Protein AF-A0A7S2Z7L9-F1 (afdb_monomer)

InterPro domains:
  IPR036691 Endonuclease/exonuclease/phosphatase superfamily [G3DSA:3.60.10.10] (1-50)
  IPR036691 Endonuclease/exonuclease/phosphatase superfamily [SSF56219] (2-30)

Secondary structure (DSSP, 8-state):
--SEE-GGGTGGGTT-EE--------HHHHHHH---SS---TT-BTTB-TTSHHHHHHHHTTTTTS-PPPTTS-------HHHHGGGGSPPSSS-----GGG--

Structure (mmCIF, N/CA/C/O backbone):
data_AF-A0A7S2Z7L9-F1
#
_entry.id   AF-A0A7S2Z7L9-F1
#
loop_
_atom_site.group_PDB
_atom_site.id
_atom_site.type_symbol
_atom_site.label_atom_id
_atom_site.label_alt_id
_atom_site.label_comp_id
_atom_site.label_asym_id
_atom_site.label_entity_id
_atom_site.label_seq_id
_atom_site.pdbx_PDB_ins_code
_atom_site.Cartn_x
_atom_site.Cartn_y
_atom_site.Cartn_z
_atom_site.occupancy
_atom_site.B_iso_or_equiv
_atom_site.auth_seq_id
_atom_site.auth_comp_id
_atom_site.auth_asym_id
_atom_site.auth_atom_id
_atom_site.pdbx_PDB_model_num
ATOM 1 N N . ARG A 1 1 ? 1.404 0.257 7.543 1.00 87.38 1 ARG A N 1
ATOM 2 C CA . ARG A 1 1 ? 1.110 0.370 6.096 1.00 87.38 1 ARG A CA 1
ATOM 3 C C . ARG A 1 1 ? 1.236 1.823 5.693 1.00 87.38 1 ARG A C 1
ATOM 5 O O . ARG A 1 1 ? 0.592 2.653 6.326 1.00 87.38 1 ARG A O 1
ATOM 12 N N . PHE A 1 2 ? 2.103 2.105 4.725 1.00 92.75 2 PHE A N 1
ATOM 13 C CA . PHE A 1 2 ? 2.242 3.430 4.125 1.00 92.75 2 PHE A CA 1
ATOM 14 C C . PHE A 1 2 ? 1.104 3.693 3.146 1.00 92.75 2 PHE A C 1
ATOM 16 O O . PHE A 1 2 ? 0.435 2.746 2.730 1.00 92.75 2 PHE A O 1
ATOM 23 N N . THR A 1 3 ? 0.875 4.963 2.840 1.00 91.75 3 THR A N 1
ATOM 24 C CA . THR A 1 3 ? -0.150 5.422 1.892 1.00 91.75 3 THR A CA 1
ATOM 25 C C . THR A 1 3 ? 0.423 6.373 0.841 1.00 91.75 3 THR A C 1
ATOM 27 O O . THR A 1 3 ? -0.214 6.604 -0.176 1.00 91.75 3 THR A O 1
ATOM 30 N N . CYS A 1 4 ? 1.656 6.850 1.040 1.00 93.38 4 CYS A N 1
ATOM 31 C CA . CYS A 1 4 ? 2.387 7.695 0.108 1.00 93.38 4 CYS A CA 1
ATOM 32 C C . CYS A 1 4 ? 3.847 7.231 0.002 1.00 93.38 4 CYS A C 1
ATOM 34 O O . CYS A 1 4 ? 4.461 6.846 1.003 1.00 93.38 4 CYS A O 1
ATOM 36 N N . TRP A 1 5 ? 4.397 7.273 -1.212 1.00 94.38 5 TRP A N 1
ATOM 37 C CA . TRP A 1 5 ? 5.776 6.894 -1.521 1.00 94.38 5 TRP A CA 1
ATOM 38 C C . TRP A 1 5 ? 6.381 7.868 -2.529 1.00 94.38 5 TRP A C 1
ATOM 40 O O . TRP A 1 5 ? 5.688 8.386 -3.400 1.00 94.38 5 TRP A O 1
ATOM 50 N N . ASP A 1 6 ? 7.695 8.064 -2.447 1.00 93.44 6 ASP A N 1
ATOM 51 C CA . ASP A 1 6 ? 8.448 8.901 -3.382 1.00 93.44 6 ASP A CA 1
ATOM 52 C C . ASP A 1 6 ? 8.562 8.219 -4.762 1.00 93.44 6 ASP A C 1
ATOM 54 O O . ASP A 1 6 ? 9.276 7.221 -4.930 1.00 93.44 6 ASP A O 1
ATOM 58 N N . GLN A 1 7 ? 7.846 8.757 -5.755 1.00 89.12 7 GLN A N 1
ATOM 59 C CA . GLN A 1 7 ? 7.799 8.212 -7.115 1.00 89.12 7 GLN A CA 1
ATOM 60 C C . GLN A 1 7 ? 9.154 8.311 -7.830 1.00 89.12 7 GLN A C 1
ATOM 62 O O . GLN A 1 7 ? 9.549 7.365 -8.512 1.00 89.12 7 GLN A O 1
ATOM 67 N N . TYR A 1 8 ? 9.913 9.395 -7.622 1.00 89.69 8 TYR A N 1
ATOM 68 C CA . TYR A 1 8 ? 11.224 9.594 -8.257 1.00 89.69 8 TYR A CA 1
ATOM 69 C C . TYR A 1 8 ? 12.264 8.573 -7.801 1.00 89.69 8 TYR A C 1
ATOM 71 O O . TYR A 1 8 ? 13.262 8.359 -8.485 1.00 89.69 8 TYR A O 1
ATOM 79 N N . LYS A 1 9 ? 12.035 7.930 -6.654 1.00 92.75 9 LYS A N 1
ATOM 80 C CA . LYS A 1 9 ? 12.894 6.868 -6.120 1.00 92.75 9 LYS A CA 1
ATOM 81 C C . LYS A 1 9 ? 12.311 5.475 -6.301 1.00 92.75 9 LYS A C 1
ATOM 83 O O . LYS A 1 9 ? 12.934 4.517 -5.856 1.00 92.75 9 LYS A O 1
ATOM 88 N N . ASN A 1 10 ? 11.139 5.337 -6.931 1.00 92.81 10 ASN A N 1
ATOM 89 C CA . ASN A 1 10 ? 10.422 4.062 -6.990 1.00 92.81 10 ASN A CA 1
ATOM 90 C C . ASN A 1 10 ? 10.219 3.459 -5.572 1.00 92.81 10 ASN A C 1
ATOM 92 O O . ASN A 1 10 ? 10.225 2.242 -5.389 1.00 92.81 10 ASN A O 1
ATOM 96 N N . ALA A 1 11 ? 10.018 4.299 -4.548 1.00 95.50 11 ALA A N 1
ATOM 97 C CA . ALA A 1 11 ? 10.069 3.864 -3.147 1.00 95.50 11 ALA A CA 1
ATOM 98 C C . ALA A 1 11 ? 8.904 2.930 -2.748 1.00 95.50 11 ALA A C 1
ATOM 100 O O . ALA A 1 11 ? 8.972 2.192 -1.769 1.00 95.50 11 ALA A O 1
ATOM 101 N N . ARG A 1 12 ? 7.841 2.876 -3.561 1.00 94.81 12 ARG A N 1
ATOM 102 C CA . ARG A 1 12 ? 6.741 1.909 -3.420 1.00 94.81 12 ARG A CA 1
ATOM 103 C C . ARG A 1 12 ? 7.204 0.452 -3.523 1.00 94.81 12 ARG A C 1
ATOM 105 O O . ARG A 1 12 ? 6.631 -0.407 -2.859 1.00 94.81 12 ARG A O 1
ATOM 112 N N . TYR A 1 13 ? 8.236 0.175 -4.322 1.00 94.94 13 TYR A N 1
ATOM 113 C CA . TYR A 1 13 ? 8.704 -1.187 -4.612 1.00 94.94 13 TYR A CA 1
ATOM 114 C C . TYR A 1 13 ? 9.711 -1.721 -3.582 1.00 94.94 13 TYR A C 1
ATOM 116 O O . TYR A 1 13 ? 9.905 -2.929 -3.503 1.00 94.94 13 TYR A O 1
ATOM 124 N N . SER A 1 14 ? 10.293 -0.846 -2.758 1.00 95.62 14 SER A N 1
ATOM 125 C CA . SER A 1 14 ? 10.940 -1.194 -1.481 1.00 95.62 14 SER A CA 1
ATOM 126 C C . SER A 1 14 ? 9.986 -1.036 -0.290 1.00 95.62 14 SER A C 1
ATOM 128 O O . SER A 1 14 ? 10.345 -1.348 0.840 1.00 95.62 14 SER A O 1
ATOM 130 N N . ASN A 1 15 ? 8.758 -0.566 -0.546 1.00 95.31 15 ASN A N 1
ATOM 131 C CA . ASN A 1 15 ? 7.775 -0.163 0.452 1.00 95.31 15 ASN A CA 1
ATOM 132 C C . ASN A 1 15 ? 8.349 0.824 1.486 1.00 95.31 15 ASN A C 1
ATOM 134 O O . ASN A 1 15 ? 7.999 0.761 2.655 1.00 95.31 15 ASN A O 1
ATOM 138 N N . GLU A 1 16 ? 9.198 1.757 1.056 1.00 96.50 16 GLU A N 1
ATOM 139 C CA . GLU A 1 16 ? 9.737 2.849 1.870 1.00 96.50 16 GLU A CA 1
ATOM 140 C C . GLU A 1 16 ? 8.865 4.093 1.682 1.00 96.50 16 GLU A C 1
ATOM 142 O O . GLU A 1 16 ? 8.953 4.798 0.676 1.00 96.50 16 GLU A O 1
ATOM 147 N N . GLY A 1 17 ? 7.959 4.351 2.619 1.00 94.88 17 GLY A N 1
ATOM 148 C CA . GLY A 1 17 ? 6.974 5.416 2.465 1.00 94.88 17 GLY A CA 1
ATOM 149 C C . GLY A 1 17 ? 6.605 6.096 3.768 1.00 94.88 17 GLY A C 1
ATOM 150 O O . GLY A 1 17 ? 7.214 5.887 4.816 1.00 94.88 17 GLY A O 1
ATOM 151 N N . LEU A 1 18 ? 5.563 6.914 3.688 1.00 94.50 18 LEU A N 1
ATOM 152 C CA . LEU A 1 18 ? 4.925 7.546 4.833 1.00 94.50 18 LEU A CA 1
ATOM 153 C C . LEU A 1 18 ? 3.436 7.214 4.836 1.00 94.50 18 LEU A C 1
ATOM 155 O O . LEU A 1 18 ? 2.822 6.930 3.805 1.00 94.50 18 LEU A O 1
ATOM 159 N N . ARG A 1 19 ? 2.840 7.231 6.026 1.00 92.75 19 ARG A N 1
ATOM 160 C CA . ARG A 1 19 ? 1.386 7.230 6.167 1.00 92.75 19 ARG A CA 1
ATOM 161 C C . ARG A 1 19 ? 0.952 8.669 6.376 1.00 92.75 19 ARG A C 1
ATOM 163 O O . ARG A 1 19 ? 1.264 9.240 7.417 1.00 92.75 19 ARG A O 1
ATOM 170 N N . ILE A 1 20 ? 0.264 9.226 5.389 1.00 93.06 20 ILE A N 1
ATOM 171 C CA . ILE A 1 20 ? -0.243 10.605 5.433 1.00 93.06 20 ILE A CA 1
ATOM 172 C C . ILE A 1 20 ? -1.771 10.668 5.344 1.00 93.06 20 ILE A C 1
ATOM 174 O O . ILE A 1 20 ? -2.355 11.692 5.682 1.00 93.06 20 ILE A O 1
ATOM 178 N N . ASP A 1 21 ? -2.419 9.556 4.989 1.00 89.25 21 ASP A N 1
ATOM 179 C CA . ASP A 1 21 ? -3.871 9.447 4.886 1.00 89.25 21 ASP A CA 1
ATOM 180 C C . ASP A 1 21 ? -4.450 8.822 6.158 1.00 89.25 21 ASP A C 1
ATOM 182 O O . ASP A 1 21 ? -4.124 7.691 6.556 1.00 89.25 21 ASP A O 1
ATOM 186 N N . PHE A 1 22 ? -5.321 9.588 6.810 1.00 88.56 22 PHE A N 1
ATOM 187 C CA . PHE A 1 22 ? -5.981 9.214 8.052 1.00 88.56 22 PHE A CA 1
ATOM 188 C C . PHE A 1 22 ? -7.452 9.608 8.000 1.00 88.56 22 PHE A C 1
ATOM 190 O O . PHE A 1 22 ? -7.808 10.673 7.506 1.00 88.56 22 PHE A O 1
ATOM 197 N N . ILE A 1 23 ? -8.294 8.755 8.574 1.00 87.12 23 ILE A N 1
ATOM 198 C CA . ILE A 1 23 ? -9.682 9.081 8.883 1.00 87.12 23 ILE A CA 1
ATOM 199 C C . ILE A 1 23 ? -9.719 9.328 10.387 1.00 87.12 23 ILE A C 1
ATOM 201 O O . ILE A 1 23 ? -9.460 8.414 11.171 1.00 87.12 23 ILE A O 1
ATOM 205 N N . LEU A 1 24 ? -9.970 10.575 10.776 1.00 90.44 24 LEU A N 1
ATOM 206 C CA . LEU A 1 24 ? -10.123 10.966 12.172 1.00 90.44 24 LEU A CA 1
ATOM 207 C C . LEU A 1 24 ? -11.614 11.008 12.496 1.00 90.44 24 LEU A C 1
ATOM 209 O O . LEU A 1 24 ? -12.386 11.642 11.781 1.00 90.44 24 LEU A O 1
ATOM 213 N N . VAL A 1 25 ? -11.999 10.323 13.565 1.00 90.88 25 VAL A N 1
ATOM 214 C CA . VAL A 1 25 ? -13.373 10.260 14.074 1.00 90.88 25 VAL A CA 1
ATOM 215 C C . VAL A 1 25 ? -13.356 10.537 15.573 1.00 90.88 25 VAL A C 1
ATOM 217 O O . VAL A 1 25 ? -12.303 10.424 16.210 1.00 90.88 25 VAL A O 1
ATOM 220 N N . ASP A 1 26 ? -14.496 10.918 16.142 1.00 97.12 26 ASP A N 1
ATOM 221 C CA . ASP A 1 26 ? -14.622 11.062 17.589 1.00 97.12 26 ASP A CA 1
ATOM 222 C C . ASP A 1 26 ? -14.551 9.701 18.309 1.00 97.12 26 ASP A C 1
ATOM 224 O O . ASP A 1 26 ? -14.590 8.631 17.694 1.00 97.12 26 ASP A O 1
ATOM 228 N N . GLY A 1 27 ? -14.395 9.750 19.635 1.00 96.19 27 GLY A N 1
ATOM 229 C CA . GLY A 1 27 ? -14.187 8.557 20.454 1.00 96.19 27 GLY A CA 1
ATOM 230 C C . GLY A 1 27 ? -15.370 7.589 20.443 1.00 96.19 27 GLY A C 1
ATOM 231 O O . GLY A 1 27 ? -15.149 6.376 20.442 1.00 96.19 27 GLY A O 1
ATOM 232 N N . ASP A 1 28 ? -16.595 8.107 20.381 1.00 96.69 28 ASP A N 1
ATOM 233 C CA . ASP A 1 28 ? -17.806 7.290 20.401 1.00 96.69 28 ASP A CA 1
ATOM 234 C C . ASP A 1 28 ? -17.976 6.593 19.047 1.00 96.69 28 ASP A C 1
ATOM 236 O O . ASP A 1 28 ? -18.111 5.368 18.991 1.00 96.69 28 ASP A O 1
ATOM 240 N N . MET A 1 29 ? -17.813 7.335 17.944 1.00 93.12 29 MET A N 1
ATOM 241 C CA . MET A 1 29 ? -17.810 6.768 16.595 1.00 93.12 29 MET A CA 1
ATOM 242 C C . MET A 1 29 ? -16.695 5.729 16.417 1.00 93.12 29 MET A C 1
ATOM 244 O O . MET A 1 29 ? -16.916 4.683 15.804 1.00 93.12 29 MET A O 1
ATOM 248 N N . PHE A 1 30 ? -15.503 5.970 16.976 1.00 90.62 30 PHE A N 1
ATOM 249 C CA . PHE A 1 30 ? -14.417 4.989 16.964 1.00 90.62 30 PHE A CA 1
ATOM 250 C C . PHE A 1 30 ? -14.798 3.708 17.715 1.00 90.62 30 PHE A C 1
ATOM 252 O O . PHE A 1 30 ? -14.523 2.606 17.240 1.00 90.62 30 PHE A O 1
ATOM 259 N N . ALA A 1 31 ? -15.408 3.829 18.895 1.00 89.12 31 ALA A N 1
ATOM 260 C CA . ALA A 1 31 ? -15.794 2.680 19.705 1.00 89.12 31 ALA A CA 1
ATOM 261 C C . ALA A 1 31 ? -16.890 1.834 19.038 1.00 89.12 31 ALA A C 1
ATOM 263 O O . ALA A 1 31 ? -16.822 0.609 19.118 1.00 89.12 31 ALA A O 1
ATOM 264 N N . GLU A 1 32 ? -17.848 2.473 18.362 1.00 90.12 32 GLU A N 1
ATOM 265 C CA . GLU A 1 32 ? -18.974 1.809 17.697 1.00 90.12 32 GLU A CA 1
ATOM 266 C C . GLU A 1 32 ? -18.611 1.236 16.317 1.00 90.12 32 GLU A C 1
ATOM 268 O O . GLU A 1 32 ? -19.032 0.135 15.967 1.00 90.12 32 GLU A O 1
ATOM 273 N N . SER A 1 33 ? -17.820 1.966 15.522 1.00 85.25 33 SER A N 1
ATOM 274 C CA . SER A 1 33 ? -17.633 1.664 14.092 1.00 85.25 33 SER A CA 1
AT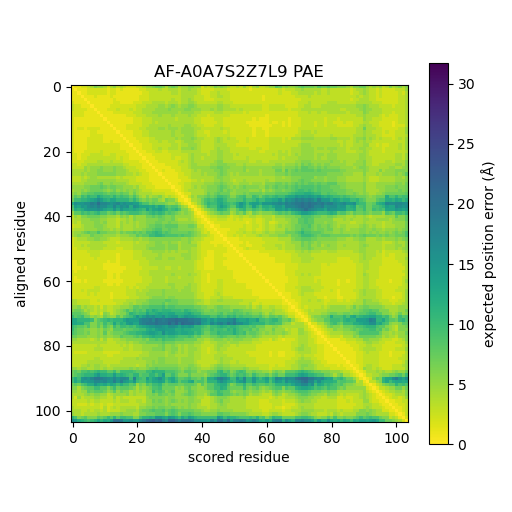OM 275 C C . SER A 1 33 ? -16.373 0.858 13.777 1.00 85.25 33 SER A C 1
ATOM 277 O O . SER A 1 33 ? -16.271 0.255 12.704 1.00 85.25 33 SER A O 1
ATOM 279 N N . VAL A 1 34 ? -15.375 0.843 14.667 1.00 82.44 34 VAL A N 1
ATOM 280 C CA . VAL A 1 34 ? -14.126 0.118 14.402 1.00 82.44 34 VAL A CA 1
ATOM 281 C C . VAL A 1 34 ? -14.348 -1.378 14.546 1.00 82.44 34 VAL A C 1
ATOM 283 O O . VAL A 1 34 ? -14.574 -1.898 15.637 1.00 82.44 34 VAL A O 1
ATOM 286 N N . ARG A 1 35 ? -14.174 -2.102 13.439 1.00 76.06 35 ARG A N 1
ATOM 287 C CA . ARG A 1 35 ? -14.145 -3.566 13.448 1.00 76.06 35 ARG A CA 1
ATOM 288 C C . ARG A 1 35 ? -12.820 -4.039 14.047 1.00 76.06 35 ARG A C 1
ATOM 290 O O . ARG A 1 35 ? -11.778 -3.977 13.400 1.00 76.06 35 ARG A O 1
ATOM 297 N N . ARG A 1 36 ? -12.860 -4.457 15.314 1.00 71.56 36 ARG A N 1
ATOM 298 C CA . ARG A 1 36 ? -11.704 -5.014 16.047 1.00 71.56 36 ARG A CA 1
ATOM 299 C C . ARG A 1 36 ? -11.556 -6.521 15.843 1.00 71.56 36 ARG A C 1
ATOM 301 O O . ARG A 1 36 ? -10.461 -7.059 15.973 1.00 71.56 36 ARG A O 1
ATOM 308 N N . GLU A 1 37 ? -12.661 -7.171 15.508 1.00 64.56 37 GLU A N 1
ATOM 309 C CA . GLU A 1 37 ? -12.802 -8.610 15.309 1.00 64.56 37 GLU A CA 1
ATOM 310 C C . GLU A 1 37 ? -12.918 -8.864 13.794 1.00 64.56 37 GLU A C 1
ATOM 312 O O . GLU A 1 37 ? -13.458 -8.026 13.069 1.00 64.56 37 GLU A O 1
ATOM 317 N N . ASP A 1 38 ? -12.343 -9.960 13.296 1.00 63.41 38 ASP A N 1
ATOM 318 C CA . ASP A 1 38 ? -12.282 -10.307 11.862 1.00 63.41 38 ASP A CA 1
ATOM 319 C C . ASP A 1 38 ? -11.480 -9.353 10.952 1.00 63.41 38 ASP A C 1
ATOM 321 O O . ASP A 1 38 ? -11.693 -9.307 9.734 1.00 63.41 38 ASP A O 1
ATOM 325 N N . PH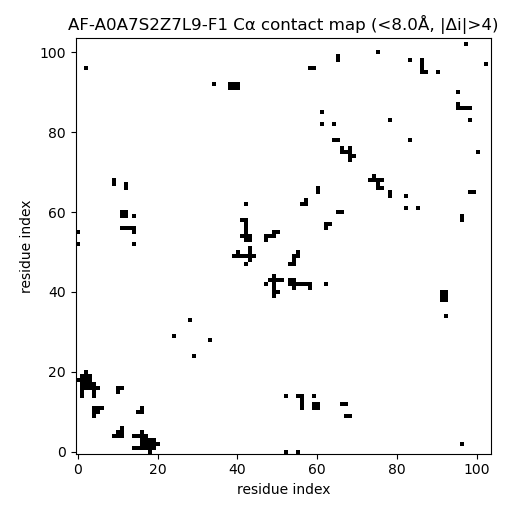E A 1 39 ? -10.505 -8.613 11.495 1.00 65.25 39 PHE A N 1
ATOM 326 C CA . PHE A 1 39 ? -9.602 -7.819 10.660 1.00 65.25 39 PHE A CA 1
ATOM 327 C C . PHE A 1 39 ? -8.732 -8.749 9.790 1.00 65.25 39 PHE A C 1
ATOM 329 O O . PHE A 1 39 ? -7.846 -9.461 10.262 1.00 65.25 39 PHE A O 1
ATOM 336 N N . ARG A 1 40 ? -8.974 -8.755 8.479 1.00 71.94 40 ARG A N 1
ATOM 337 C CA . ARG A 1 40 ? -8.145 -9.486 7.512 1.00 71.94 40 ARG A CA 1
ATOM 338 C C . ARG A 1 40 ? -7.195 -8.522 6.821 1.00 71.94 40 ARG A C 1
ATOM 340 O O . ARG A 1 40 ? -7.539 -7.861 5.855 1.00 71.94 40 ARG A O 1
ATOM 347 N N . LEU A 1 41 ? -5.964 -8.403 7.303 1.00 79.81 41 LEU A N 1
ATOM 348 C CA . LEU A 1 41 ? -4.957 -7.648 6.555 1.00 79.81 41 LEU A CA 1
ATOM 349 C C . LEU A 1 41 ? -4.490 -8.478 5.344 1.00 79.81 41 LEU A C 1
ATOM 351 O O . LEU A 1 41 ? -3.763 -9.456 5.484 1.00 79.81 41 LEU A O 1
ATOM 355 N N . HIS A 1 42 ? -4.901 -8.088 4.136 1.00 82.75 42 HIS A N 1
ATOM 356 C CA . HIS A 1 42 ? -4.481 -8.768 2.898 1.00 82.75 42 HIS A CA 1
ATOM 357 C C . HIS A 1 42 ? -2.965 -8.745 2.705 1.00 82.75 42 HIS A C 1
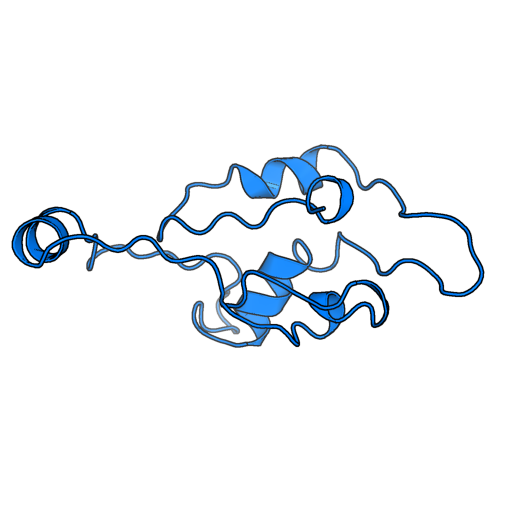ATOM 359 O O . HIS A 1 42 ? -2.313 -7.807 3.145 1.00 82.75 42 HIS A O 1
ATOM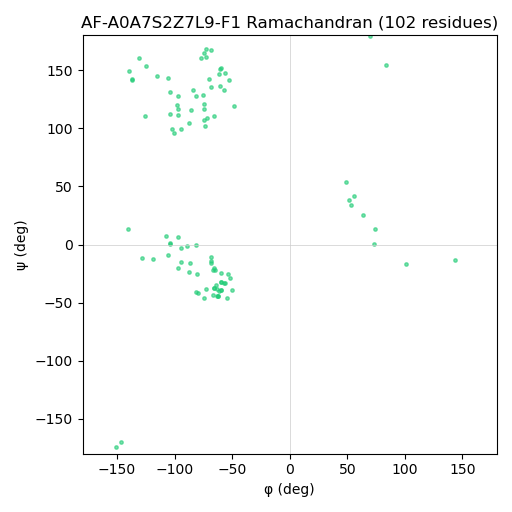 365 N N . GLY A 1 43 ? -2.393 -9.727 2.012 1.00 86.44 43 GLY A N 1
ATOM 366 C CA . GLY A 1 43 ? -0.946 -9.810 1.751 1.00 86.44 43 GLY A CA 1
ATOM 367 C C . GLY A 1 43 ? -0.194 -10.782 2.660 1.00 86.44 43 GLY A C 1
ATOM 368 O O . GLY A 1 43 ? 0.915 -11.196 2.316 1.00 86.44 43 GLY A O 1
ATOM 369 N N . GLY A 1 44 ? -0.805 -11.188 3.777 1.00 86.50 44 GLY A N 1
ATOM 370 C CA . GLY A 1 44 ? -0.319 -12.309 4.578 1.00 86.50 44 GLY A CA 1
ATOM 371 C C . GLY A 1 44 ? -0.556 -13.668 3.909 1.00 86.50 44 GLY A C 1
ATOM 372 O O . GLY A 1 44 ? -1.373 -13.792 2.996 1.00 86.50 44 GLY A O 1
ATOM 373 N N . CYS A 1 45 ? 0.171 -14.678 4.371 1.00 87.12 45 CYS A N 1
ATOM 374 C CA . CYS A 1 45 ? -0.012 -16.101 4.071 1.00 87.12 45 CYS A CA 1
ATOM 375 C C . CYS A 1 45 ? 0.477 -16.926 5.274 1.00 87.12 45 CYS A C 1
ATOM 377 O O . CYS A 1 45 ? 0.839 -16.340 6.295 1.00 87.12 45 CYS A O 1
ATOM 379 N N . ASP A 1 46 ? 0.512 -18.253 5.162 1.00 88.44 46 ASP A N 1
ATOM 38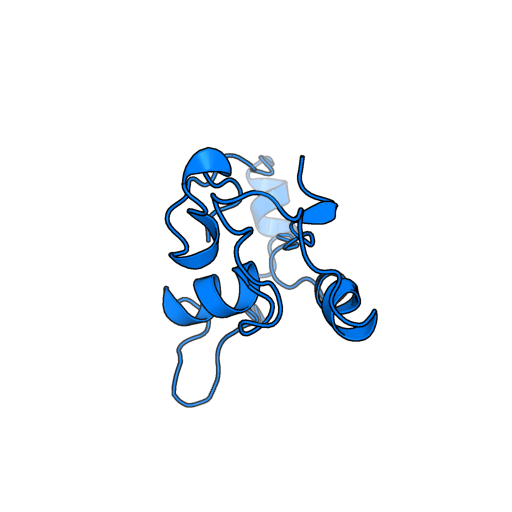0 C CA . ASP A 1 46 ? 0.928 -19.138 6.260 1.00 88.44 46 ASP A CA 1
ATOM 381 C C . ASP A 1 46 ? 2.332 -18.795 6.794 1.00 88.44 46 ASP A C 1
ATOM 383 O O . ASP A 1 46 ? 2.584 -18.869 7.995 1.00 88.44 46 ASP A O 1
ATOM 387 N N . GLU A 1 47 ? 3.228 -18.333 5.920 1.00 92.94 47 GLU A N 1
ATOM 388 C CA . GLU A 1 47 ? 4.597 -17.939 6.265 1.00 92.94 47 GLU A CA 1
ATOM 389 C C . GLU A 1 47 ? 4.760 -16.440 6.560 1.00 92.94 47 GLU A C 1
ATOM 391 O O . GLU A 1 47 ? 5.784 -16.025 7.102 1.00 92.94 47 GLU A O 1
ATOM 396 N N . VAL A 1 48 ? 3.783 -15.604 6.190 1.00 89.00 48 VAL A N 1
ATOM 397 C CA . VAL A 1 48 ? 3.894 -14.142 6.273 1.00 89.00 48 VAL A CA 1
ATOM 398 C C . VAL A 1 48 ? 2.739 -13.573 7.074 1.00 89.00 48 VAL A C 1
ATOM 400 O O . VAL A 1 48 ? 1.601 -13.519 6.609 1.00 89.00 48 VAL A O 1
ATOM 403 N N . ALA A 1 49 ? 3.049 -13.070 8.268 1.00 89.62 49 ALA A N 1
ATOM 404 C CA . ALA A 1 49 ? 2.053 -12.451 9.127 1.00 89.62 49 ALA A CA 1
ATOM 405 C C . ALA A 1 49 ? 1.353 -11.272 8.406 1.00 89.62 49 ALA A C 1
ATOM 407 O O . ALA A 1 49 ? 2.030 -10.393 7.877 1.00 89.62 49 ALA A O 1
ATOM 408 N N . PRO A 1 50 ? 0.012 -11.174 8.435 1.00 87.00 50 PRO A N 1
ATOM 409 C CA . PRO A 1 50 ? -0.754 -10.100 7.782 1.00 87.00 50 PRO A CA 1
ATOM 410 C C . PRO A 1 50 ? -0.313 -8.654 8.100 1.00 87.00 50 PRO A C 1
ATOM 412 O O . PRO A 1 50 ? -0.487 -7.733 7.292 1.00 87.00 50 PRO A O 1
ATOM 415 N N . GLY A 1 51 ? 0.243 -8.444 9.297 1.00 87.06 51 GLY A N 1
ATOM 416 C CA . GLY A 1 51 ? 0.752 -7.156 9.770 1.00 87.06 51 GLY A CA 1
ATOM 417 C C . GLY A 1 51 ? 2.223 -6.874 9.446 1.00 87.06 51 GLY A C 1
ATOM 418 O O . GLY A 1 51 ? 2.705 -5.810 9.825 1.00 87.06 51 GLY A O 1
ATOM 419 N N . SER A 1 52 ? 2.936 -7.794 8.790 1.00 91.81 52 SER A N 1
ATOM 420 C CA . SER A 1 52 ? 4.367 -7.649 8.513 1.00 91.81 52 SER A CA 1
ATOM 421 C C . SER A 1 52 ? 4.664 -6.637 7.402 1.00 91.81 52 SER A C 1
ATOM 423 O O . SER A 1 52 ? 3.794 -6.249 6.612 1.00 91.81 52 SER A O 1
ATOM 425 N N . GLU A 1 53 ? 5.931 -6.232 7.326 1.00 93.75 53 GLU A N 1
ATOM 426 C CA . GLU A 1 53 ? 6.461 -5.403 6.239 1.00 93.75 53 GLU A CA 1
ATOM 427 C C . GLU A 1 53 ? 6.331 -6.107 4.881 1.00 93.75 53 GLU A C 1
ATOM 429 O O . GLU A 1 53 ? 5.891 -5.483 3.914 1.00 93.75 53 GLU A O 1
ATOM 434 N N . ASP A 1 54 ? 6.576 -7.419 4.830 1.00 94.88 54 ASP A N 1
ATOM 435 C CA . ASP A 1 54 ? 6.420 -8.238 3.622 1.00 94.88 54 ASP A CA 1
ATOM 436 C C . ASP A 1 54 ? 4.972 -8.269 3.122 1.00 94.88 54 ASP A C 1
ATOM 438 O O . ASP A 1 54 ? 4.714 -8.108 1.927 1.00 94.88 54 ASP A O 1
ATOM 442 N N . ALA A 1 55 ? 3.998 -8.435 4.025 1.00 92.06 55 ALA A N 1
ATOM 443 C CA . ALA A 1 55 ? 2.583 -8.380 3.665 1.00 92.06 55 ALA A CA 1
ATOM 444 C C . ALA A 1 55 ? 2.198 -6.993 3.129 1.00 92.06 55 ALA A C 1
ATOM 446 O O . ALA A 1 55 ? 1.420 -6.881 2.178 1.00 92.06 55 ALA A O 1
ATOM 447 N N . ALA A 1 56 ? 2.759 -5.929 3.710 1.00 91.75 56 ALA A N 1
ATOM 448 C CA . ALA A 1 56 ? 2.546 -4.570 3.232 1.00 91.75 56 ALA A CA 1
ATOM 449 C C . ALA A 1 56 ? 3.164 -4.343 1.841 1.00 91.75 56 ALA A C 1
ATOM 451 O O . ALA A 1 56 ? 2.484 -3.792 0.977 1.00 91.75 56 ALA A O 1
ATOM 452 N N . LEU A 1 57 ? 4.388 -4.822 1.591 1.00 94.50 57 LEU A N 1
ATOM 453 C CA . LEU A 1 57 ? 5.049 -4.731 0.286 1.00 94.50 57 LEU A CA 1
ATOM 454 C C . LEU A 1 57 ? 4.283 -5.506 -0.791 1.00 94.50 57 LEU A C 1
ATOM 456 O O . LEU A 1 57 ? 4.057 -4.987 -1.887 1.00 94.50 57 LEU A O 1
ATOM 460 N N . ARG A 1 58 ? 3.827 -6.724 -0.476 1.00 93.19 58 ARG A N 1
ATOM 461 C CA . ARG A 1 58 ? 2.968 -7.511 -1.374 1.00 93.19 58 ARG A CA 1
ATOM 462 C C . ARG A 1 58 ? 1.741 -6.711 -1.772 1.00 93.19 58 ARG A C 1
ATOM 464 O O . ARG A 1 58 ? 1.424 -6.627 -2.948 1.00 93.19 58 ARG A O 1
ATOM 471 N N . MET A 1 59 ? 1.083 -6.058 -0.827 1.00 91.12 59 MET A N 1
ATOM 472 C CA . MET A 1 59 ? -0.107 -5.282 -1.154 1.00 91.12 59 MET A CA 1
ATOM 473 C C . MET A 1 59 ? 0.194 -3.989 -1.911 1.00 91.12 59 MET A C 1
ATOM 475 O O . MET A 1 59 ? -0.514 -3.669 -2.863 1.00 91.12 59 MET A O 1
ATOM 479 N N . ALA A 1 60 ? 1.277 -3.290 -1.566 1.00 92.69 60 ALA A N 1
ATOM 480 C CA . ALA A 1 60 ? 1.719 -2.110 -2.300 1.00 92.69 60 ALA A CA 1
ATOM 481 C C . ALA A 1 60 ? 2.033 -2.437 -3.773 1.00 92.69 60 ALA A C 1
ATOM 483 O O . ALA A 1 60 ? 1.792 -1.611 -4.650 1.00 92.69 60 ALA A O 1
ATOM 484 N N . THR A 1 61 ? 2.515 -3.646 -4.064 1.00 94.25 61 THR A N 1
ATOM 485 C CA . THR A 1 61 ? 2.965 -4.064 -5.404 1.00 94.25 61 THR A CA 1
ATOM 486 C C . THR A 1 61 ? 2.027 -5.051 -6.102 1.00 94.25 61 THR A C 1
ATOM 488 O O . THR A 1 61 ? 2.379 -5.572 -7.159 1.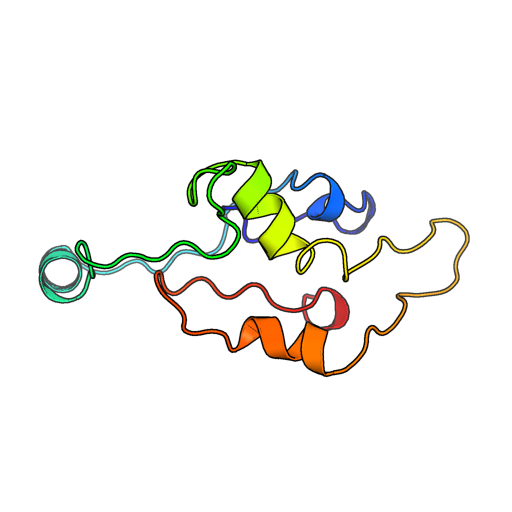00 94.25 61 THR A O 1
ATOM 491 N N . ALA A 1 62 ? 0.849 -5.331 -5.536 1.00 93.38 62 ALA A N 1
ATOM 492 C CA . ALA A 1 62 ? -0.045 -6.394 -6.005 1.00 93.38 62 ALA A CA 1
ATOM 493 C C . ALA A 1 62 ? 0.693 -7.737 -6.202 1.00 93.38 62 ALA A C 1
ATOM 495 O O . ALA A 1 62 ? 0.678 -8.326 -7.280 1.00 93.38 62 ALA A O 1
ATOM 496 N N . PHE A 1 63 ? 1.392 -8.204 -5.167 1.00 93.00 63 PHE A N 1
ATOM 497 C CA . PHE A 1 63 ? 2.251 -9.392 -5.160 1.00 93.00 63 PHE A CA 1
ATOM 498 C C . PHE A 1 63 ? 3.334 -9.345 -6.248 1.00 93.00 63 PHE A C 1
ATOM 500 O O . PHE A 1 63 ? 3.583 -10.331 -6.936 1.00 93.00 63 PHE A O 1
ATOM 507 N N . GLY A 1 64 ? 3.949 -8.172 -6.430 1.00 93.44 64 GLY A N 1
ATOM 508 C CA . GLY A 1 64 ? 4.961 -7.941 -7.458 1.00 93.44 64 GLY A CA 1
ATOM 509 C C . GLY A 1 64 ? 4.411 -7.844 -8.883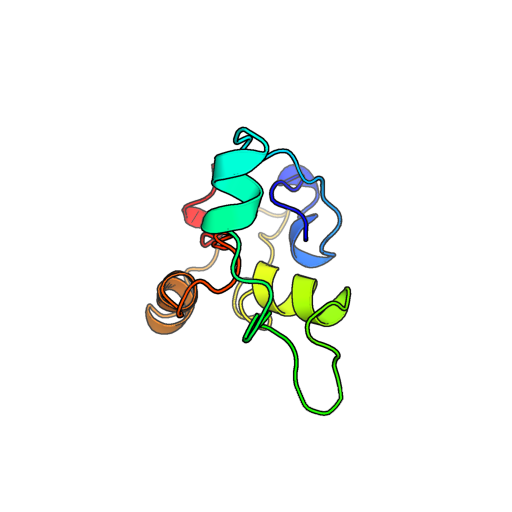 1.00 93.44 64 GLY A C 1
ATOM 510 O O . GLY A 1 64 ? 5.188 -7.904 -9.826 1.00 93.44 64 GLY A O 1
ATOM 511 N N . ASN A 1 65 ? 3.101 -7.706 -9.096 1.00 94.06 65 ASN A N 1
ATOM 512 C CA . ASN A 1 65 ? 2.566 -7.505 -10.448 1.00 94.06 65 ASN A CA 1
ATOM 513 C C . ASN A 1 65 ? 2.695 -6.048 -10.920 1.00 94.06 65 ASN A C 1
ATOM 515 O O . ASN A 1 65 ? 2.768 -5.801 -12.122 1.00 94.06 65 ASN A O 1
ATOM 519 N N . PHE A 1 66 ? 2.756 -5.087 -9.998 1.00 92.94 66 PHE A N 1
ATOM 520 C CA . PHE A 1 66 ? 3.197 -3.734 -10.318 1.00 92.94 66 PHE A CA 1
ATOM 521 C C . PHE A 1 66 ? 4.724 -3.693 -10.327 1.00 92.94 66 PHE A C 1
ATOM 523 O O . PHE A 1 66 ? 5.363 -4.104 -9.359 1.00 92.94 66 PHE A O 1
ATOM 530 N N . GLN A 1 67 ? 5.297 -3.183 -11.416 1.00 91.00 67 GLN A N 1
ATOM 531 C CA . GLN A 1 67 ? 6.740 -3.145 -11.652 1.00 91.00 67 GLN A CA 1
ATOM 532 C C . GLN A 1 67 ? 7.251 -1.699 -11.704 1.00 91.00 67 GLN A C 1
ATOM 534 O O . GLN A 1 67 ? 6.533 -0.824 -12.200 1.00 91.00 67 GLN A O 1
ATOM 539 N N . PRO A 1 68 ? 8.478 -1.435 -11.219 1.00 90.38 68 PRO A N 1
ATOM 540 C CA . PRO A 1 68 ? 9.063 -0.101 -11.232 1.00 90.38 68 PRO A CA 1
ATOM 541 C C . PRO A 1 68 ? 9.232 0.431 -12.651 1.00 90.38 68 PRO A C 1
ATOM 543 O O . PRO A 1 68 ? 9.533 -0.311 -13.587 1.00 90.38 68 PRO A O 1
ATOM 546 N N . VAL A 1 69 ? 9.076 1.746 -12.797 1.00 88.44 69 VAL A N 1
ATOM 547 C CA . VAL A 1 69 ? 9.340 2.420 -14.070 1.00 88.44 69 VAL A CA 1
ATOM 548 C C . VAL A 1 69 ? 10.856 2.528 -14.257 1.00 88.44 69 VAL A C 1
ATOM 550 O O . VAL A 1 69 ? 11.533 3.020 -13.346 1.00 88.44 69 VAL A O 1
ATOM 553 N N . PRO A 1 70 ? 11.412 2.106 -15.409 1.00 86.00 70 PRO A N 1
ATOM 554 C CA . PRO A 1 70 ? 12.828 2.293 -15.698 1.00 86.00 70 PRO A CA 1
ATOM 555 C C . PRO A 1 70 ? 13.217 3.776 -15.721 1.00 86.00 70 PRO A C 1
ATOM 557 O O . PRO A 1 70 ? 12.555 4.596 -16.359 1.00 86.00 70 PRO A O 1
ATOM 560 N N . PHE A 1 71 ? 14.356 4.116 -15.115 1.00 85.38 71 PHE A N 1
ATOM 561 C CA . PHE A 1 71 ? 14.910 5.480 -15.146 1.00 85.38 71 PHE A CA 1
ATOM 562 C C . PHE A 1 71 ? 15.402 5.917 -16.535 1.00 85.38 71 PHE A C 1
ATOM 564 O O . PHE A 1 71 ? 15.694 7.088 -16.755 1.00 85.38 71 PHE A O 1
ATOM 571 N N . THR A 1 72 ? 15.487 4.986 -17.485 1.00 86.12 72 THR A N 1
ATOM 572 C CA . THR A 1 72 ? 15.927 5.222 -18.867 1.00 86.12 72 THR A CA 1
ATOM 573 C C . THR A 1 72 ? 14.831 5.791 -19.771 1.00 86.12 72 THR A C 1
ATOM 575 O O . THR A 1 72 ? 15.073 6.010 -20.955 1.00 86.12 72 THR A O 1
ATOM 578 N N . GLY A 1 73 ? 13.623 6.004 -19.242 1.00 75.44 73 GLY A N 1
ATOM 579 C CA . GLY A 1 73 ? 12.433 6.290 -20.039 1.00 75.44 73 GLY A CA 1
ATOM 580 C C . GLY A 1 73 ? 11.776 5.007 -20.562 1.00 75.44 73 GLY A C 1
ATOM 581 O O . GLY A 1 73 ? 12.414 3.961 -20.674 1.00 75.44 73 GLY A O 1
ATOM 582 N N . GLY A 1 74 ? 10.469 5.078 -20.828 1.00 78.62 74 GLY A N 1
ATOM 583 C CA . GLY A 1 74 ? 9.649 3.928 -21.244 1.00 78.62 74 GLY A CA 1
ATOM 584 C C . GLY A 1 74 ? 8.228 3.929 -20.677 1.00 78.62 74 GLY A C 1
ATOM 585 O O . GLY A 1 74 ? 7.371 3.211 -21.180 1.00 78.62 74 GLY A O 1
ATOM 586 N N . GLY A 1 75 ? 7.959 4.774 -19.676 1.00 81.75 75 GLY A N 1
ATOM 587 C CA . GLY A 1 75 ? 6.661 4.822 -19.007 1.00 81.75 75 GLY A CA 1
ATOM 588 C C . GLY A 1 75 ? 6.392 3.579 -18.155 1.00 81.75 75 GLY A C 1
ATOM 589 O O . GLY A 1 75 ? 7.220 2.675 -18.043 1.00 81.75 75 GLY A O 1
ATOM 590 N N . MET A 1 76 ? 5.231 3.557 -17.506 1.00 83.62 76 MET A N 1
ATOM 591 C CA . MET A 1 76 ? 4.811 2.431 -16.678 1.00 83.62 76 MET A CA 1
ATOM 592 C C . MET A 1 76 ? 4.16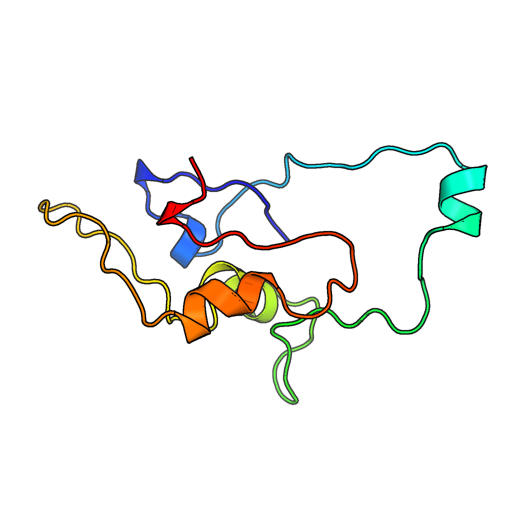0 1.345 -17.533 1.00 83.62 76 MET A C 1
ATOM 594 O O . MET A 1 76 ? 3.289 1.640 -18.349 1.00 83.62 76 MET A O 1
ATOM 598 N N . SER A 1 77 ? 4.570 0.092 -17.325 1.00 84.38 77 SER A N 1
ATOM 599 C CA . SER A 1 77 ? 3.919 -1.063 -17.945 1.00 84.38 77 SER A CA 1
ATOM 600 C C . SER A 1 77 ? 2.521 -1.255 -17.364 1.00 84.38 77 SER A C 1
ATOM 602 O O . SER A 1 77 ? 2.355 -1.244 -16.144 1.00 84.38 77 SER A O 1
ATOM 604 N N . ASP A 1 78 ? 1.540 -1.511 -18.227 1.00 88.06 78 ASP A N 1
ATOM 605 C CA . ASP A 1 78 ? 0.177 -1.832 -17.807 1.00 88.06 78 ASP A CA 1
ATOM 606 C C . ASP A 1 78 ? 0.051 -3.339 -17.527 1.00 88.06 78 ASP A C 1
ATOM 608 O O . ASP A 1 78 ? 0.217 -4.148 -18.446 1.00 88.06 78 ASP A O 1
ATOM 612 N N . PRO A 1 79 ? -0.218 -3.762 -16.279 1.00 90.56 79 PRO A N 1
ATOM 613 C CA . PRO A 1 79 ? -0.536 -5.152 -15.994 1.00 90.56 79 PRO A CA 1
ATOM 614 C 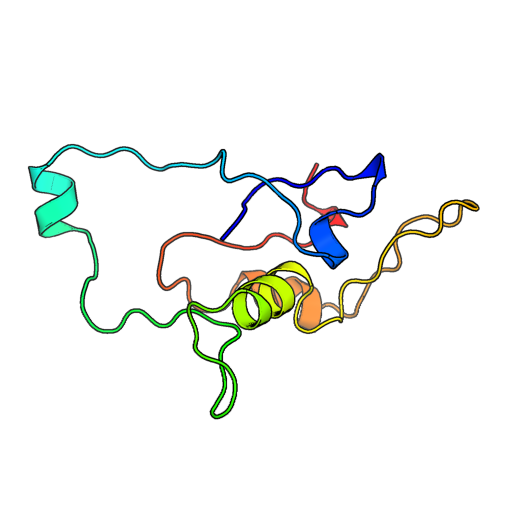C . PRO A 1 79 ? -1.945 -5.522 -16.500 1.00 90.56 79 PRO A C 1
ATOM 616 O O . PRO A 1 79 ? -2.751 -4.655 -16.839 1.00 90.56 79 PRO A O 1
ATOM 619 N N . PRO A 1 80 ? -2.302 -6.819 -16.531 1.00 93.06 80 PRO A N 1
ATOM 620 C CA . PRO A 1 80 ? -3.660 -7.245 -16.865 1.00 93.06 80 PRO A CA 1
ATOM 621 C C . PRO A 1 80 ? -4.710 -6.684 -15.888 1.00 93.06 80 PRO A C 1
ATOM 623 O O . PRO A 1 80 ? -4.422 -6.541 -14.700 1.00 93.06 80 PRO A O 1
ATOM 626 N N . MET A 1 81 ? -5.952 -6.471 -16.348 1.00 93.06 81 MET A N 1
ATOM 627 C CA . MET A 1 81 ? -7.044 -5.879 -15.542 1.00 93.06 81 MET A CA 1
ATOM 628 C C . MET A 1 81 ? -7.240 -6.549 -14.173 1.00 93.06 81 MET A C 1
ATOM 630 O O . MET A 1 81 ? -7.356 -5.863 -13.167 1.00 93.06 81 MET A O 1
ATOM 634 N N . ARG A 1 82 ? -7.117 -7.881 -14.098 1.00 93.25 82 ARG A N 1
ATOM 635 C CA . ARG A 1 82 ? -7.197 -8.642 -12.834 1.00 93.25 82 ARG A CA 1
ATOM 636 C C . ARG A 1 82 ? -6.244 -8.155 -11.729 1.00 93.25 82 ARG A C 1
ATOM 638 O O . ARG A 1 82 ? -6.489 -8.418 -10.560 1.00 93.25 82 ARG A O 1
ATOM 645 N N . VAL A 1 83 ? -5.130 -7.514 -12.093 1.00 92.75 83 VAL A N 1
ATOM 646 C CA . VAL A 1 83 ? -4.170 -6.925 -11.146 1.00 92.75 83 VAL A CA 1
ATOM 647 C C . VAL A 1 83 ? -4.679 -5.572 -10.653 1.00 92.75 83 VAL A C 1
ATOM 649 O O . VAL A 1 83 ? -4.609 -5.296 -9.460 1.00 92.75 83 VAL A O 1
ATOM 652 N N . TYR A 1 84 ? -5.236 -4.750 -11.547 1.00 91.81 84 TYR A N 1
ATOM 653 C CA . TYR A 1 84 ? -5.913 -3.508 -11.171 1.00 91.81 84 TYR A CA 1
ATOM 654 C C . TYR A 1 84 ? -7.097 -3.781 -10.239 1.00 91.81 84 TYR A C 1
ATOM 656 O O . TYR A 1 84 ? -7.279 -3.063 -9.258 1.00 91.81 84 TYR A O 1
ATOM 664 N N . ASP A 1 85 ? -7.845 -4.855 -10.488 1.00 91.38 85 ASP A N 1
ATOM 665 C CA . ASP A 1 85 ? -9.015 -5.229 -9.692 1.00 91.38 85 ASP A CA 1
ATOM 666 C C . ASP A 1 85 ? -8.672 -5.681 -8.263 1.00 91.38 85 ASP A C 1
ATOM 668 O O . ASP A 1 85 ? -9.551 -5.705 -7.403 1.00 91.38 85 ASP A O 1
ATOM 672 N N . MET A 1 86 ? -7.399 -5.968 -7.953 1.00 88.44 86 MET A N 1
ATOM 673 C CA . MET A 1 86 ? -6.980 -6.290 -6.580 1.00 88.44 86 MET A CA 1
ATOM 674 C C . MET A 1 86 ? -7.276 -5.153 -5.590 1.00 88.44 86 MET A C 1
ATOM 676 O O . MET A 1 86 ? -7.462 -5.417 -4.401 1.00 88.44 86 MET A O 1
ATOM 680 N N . GLN A 1 87 ? -7.381 -3.906 -6.067 1.00 86.50 87 GLN A N 1
ATOM 681 C CA . GLN A 1 87 ? -7.779 -2.757 -5.246 1.00 86.50 87 GLN A CA 1
ATOM 682 C C . GLN A 1 87 ? -9.225 -2.862 -4.720 1.00 86.50 87 GLN A C 1
ATOM 684 O O . GLN A 1 87 ? -9.553 -2.237 -3.719 1.00 86.50 87 GLN A O 1
ATOM 689 N N . PHE A 1 88 ? -10.078 -3.656 -5.377 1.00 85.75 88 PHE A N 1
ATOM 690 C CA . PHE A 1 88 ? -11.482 -3.867 -5.006 1.00 85.75 88 PHE A CA 1
ATOM 691 C C . PHE A 1 88 ? -11.700 -5.139 -4.184 1.00 85.75 88 PHE A C 1
ATOM 693 O O . PHE A 1 88 ? -12.842 -5.514 -3.919 1.00 85.75 88 PHE A O 1
ATOM 700 N N . SER A 1 89 ? -10.622 -5.820 -3.782 1.00 78.81 89 SER A N 1
ATOM 701 C CA . SER A 1 89 ? -10.725 -6.870 -2.769 1.00 78.81 89 SER A CA 1
ATOM 702 C C . SER A 1 89 ? -11.359 -6.302 -1.498 1.00 78.81 89 SER A C 1
ATOM 704 O O . SER A 1 89 ? -11.203 -5.115 -1.206 1.00 78.81 89 SER A O 1
ATOM 706 N N . GLU A 1 90 ? -12.114 -7.132 -0.769 1.00 74.00 90 GLU A N 1
ATOM 707 C CA . GLU A 1 90 ? -12.875 -6.670 0.394 1.00 74.00 90 GLU A CA 1
ATOM 708 C C . GLU A 1 90 ? -11.988 -5.823 1.326 1.00 74.00 90 GLU A C 1
ATOM 710 O O . GLU A 1 90 ? -10.961 -6.309 1.817 1.00 74.00 90 GLU A O 1
ATOM 715 N N . PRO A 1 91 ? -12.337 -4.544 1.555 1.00 63.09 91 PRO A N 1
ATOM 716 C CA . PRO A 1 91 ? -11.551 -3.678 2.412 1.00 63.09 91 PRO A CA 1
ATOM 717 C C . PRO A 1 91 ? -11.789 -4.074 3.869 1.00 63.09 91 PRO A C 1
ATOM 719 O O . PRO A 1 91 ? -12.907 -4.024 4.373 1.00 63.09 91 PRO A O 1
ATOM 722 N N . HIS A 1 92 ? -10.724 -4.440 4.577 1.00 70.06 92 HIS A N 1
ATOM 723 C CA . HIS A 1 92 ? -10.831 -4.926 5.958 1.00 70.06 92 HIS A CA 1
ATOM 724 C C . HIS A 1 92 ? -10.363 -3.911 7.015 1.00 70.06 92 HIS A C 1
ATOM 726 O O . HIS A 1 92 ? -10.563 -4.131 8.205 1.00 70.06 92 HIS A O 1
ATOM 732 N N . ASN A 1 93 ? -9.751 -2.795 6.600 1.00 69.06 93 ASN A N 1
ATOM 733 C CA . ASN A 1 93 ? -9.338 -1.695 7.485 1.00 69.06 93 ASN A CA 1
ATOM 734 C C . ASN A 1 93 ? -9.563 -0.293 6.880 1.00 69.06 93 ASN A C 1
ATOM 736 O O . ASN A 1 93 ? -8.994 0.682 7.369 1.00 69.06 93 ASN A O 1
ATOM 740 N N . GLY A 1 94 ? -10.330 -0.198 5.787 1.00 73.31 94 GLY A N 1
ATOM 741 C CA . GLY A 1 94 ? -10.587 1.057 5.072 1.00 73.31 94 GLY A CA 1
ATOM 742 C C . GLY A 1 94 ? -9.414 1.601 4.245 1.00 73.31 94 GLY A C 1
ATOM 743 O O . GLY A 1 94 ? -9.572 2.637 3.610 1.00 73.31 94 GLY A O 1
ATOM 744 N N . ILE A 1 95 ? -8.256 0.926 4.216 1.00 76.88 95 ILE A N 1
ATOM 745 C CA . ILE A 1 95 ? -7.113 1.318 3.380 1.00 76.88 95 ILE A CA 1
ATOM 746 C C . ILE A 1 95 ? -7.133 0.498 2.092 1.00 76.88 95 ILE A C 1
ATOM 748 O O . ILE A 1 95 ? -6.960 -0.721 2.120 1.00 76.88 95 ILE A O 1
ATOM 752 N N . ILE A 1 96 ? -7.293 1.187 0.964 1.00 80.88 96 ILE A N 1
ATOM 753 C CA . ILE A 1 96 ? -7.217 0.609 -0.378 1.00 80.88 96 ILE A CA 1
ATOM 754 C C . ILE A 1 96 ? -5.872 0.991 -0.992 1.00 80.88 96 ILE A C 1
ATOM 756 O O . ILE A 1 96 ? -5.491 2.159 -0.986 1.00 80.88 96 ILE A O 1
ATOM 760 N N . TYR A 1 97 ? -5.157 0.010 -1.543 1.00 86.62 97 TYR A N 1
ATOM 761 C CA . TYR A 1 97 ? -3.983 0.292 -2.361 1.00 86.62 97 TYR A CA 1
ATOM 762 C C . TYR A 1 97 ? -4.393 0.501 -3.807 1.00 86.62 97 TYR A C 1
ATOM 764 O O . TYR A 1 97 ? -4.677 -0.453 -4.531 1.00 86.62 97 TYR A O 1
ATOM 772 N N . THR A 1 98 ? -4.391 1.761 -4.224 1.00 88.69 98 THR A N 1
ATOM 773 C CA . THR A 1 98 ? -4.644 2.127 -5.611 1.00 88.69 98 THR A CA 1
ATOM 774 C C . THR A 1 98 ? -3.467 1.699 -6.494 1.00 88.69 98 THR A C 1
ATOM 776 O O . THR A 1 98 ? -2.304 1.773 -6.077 1.00 88.69 98 THR A O 1
ATOM 779 N N . PRO A 1 99 ? -3.726 1.225 -7.718 1.00 90.44 99 PRO A N 1
ATOM 780 C CA . PRO A 1 99 ? -2.700 0.946 -8.715 1.00 90.44 99 PRO A CA 1
ATOM 781 C C . PRO A 1 99 ? -1.782 2.161 -8.931 1.00 90.44 99 PRO A C 1
ATOM 783 O O . PRO A 1 99 ? -2.289 3.281 -8.962 1.00 90.44 99 PRO A O 1
ATOM 786 N N . PRO A 1 100 ? -0.457 1.988 -9.123 1.00 89.56 100 PRO A N 1
ATOM 787 C CA . PRO A 1 100 ? 0.469 3.118 -9.223 1.00 89.56 100 PRO A CA 1
ATOM 788 C C . PRO A 1 100 ? 0.121 4.109 -10.338 1.00 89.56 100 PRO A C 1
ATOM 790 O O . PRO A 1 100 ? 0.303 5.301 -10.165 1.00 89.56 100 PRO A O 1
ATOM 793 N N . LYS A 1 101 ? -0.444 3.635 -11.455 1.00 86.50 101 LYS A N 1
ATOM 794 C CA . LYS A 1 101 ? -0.888 4.492 -12.567 1.00 86.50 101 LYS A CA 1
ATOM 795 C C . LYS A 1 101 ? -2.075 5.399 -12.215 1.00 86.50 101 LYS A C 1
ATOM 797 O O . LYS A 1 101 ? -2.315 6.377 -12.911 1.00 86.50 101 LYS A O 1
ATOM 802 N N . TYR A 1 102 ? -2.842 5.046 -11.185 1.00 85.06 102 TYR A N 1
ATOM 803 C CA . TYR A 1 102 ? -4.000 5.810 -10.699 1.00 85.06 102 TYR A CA 1
ATOM 804 C C . TYR A 1 102 ? -3.683 6.576 -9.411 1.00 85.06 102 TYR A C 1
ATOM 806 O O . TYR A 1 102 ? -4.564 7.210 -8.839 1.00 85.06 102 TYR A O 1
ATOM 814 N N . SER A 1 103 ? -2.445 6.461 -8.938 1.00 74.38 103 SER A N 1
ATOM 815 C CA . SER A 1 103 ? -1.921 7.175 -7.790 1.00 74.38 103 SER A CA 1
ATOM 816 C C . SER A 1 103 ? -1.072 8.310 -8.348 1.00 74.38 103 SER A C 1
ATOM 818 O O . SER A 1 103 ? 0.040 8.056 -8.806 1.00 74.38 103 SER A O 1
ATOM 820 N N . ASP A 1 104 ? -1.643 9.513 -8.387 1.00 57.84 104 ASP A N 1
ATOM 821 C CA . ASP A 1 104 ? -0.899 10.750 -8.664 1.00 57.84 104 ASP A CA 1
ATOM 822 C C . ASP A 1 104 ? 0.115 11.013 -7.535 1.00 57.84 104 ASP A C 1
ATOM 824 O O . ASP A 1 104 ? -0.274 10.829 -6.354 1.00 57.84 104 ASP A O 1
#

Solvent-accessible surface area (backbone atoms only — not comparable to full-atom values): 6708 Å² total; per-residue (Å²): 121,63,72,44,51,50,71,95,71,47,19,49,81,76,53,53,57,42,68,81,81,78,88,88,71,56,73,66,57,47,68,72,68,57,71,82,70,86,61,56,53,68,51,38,53,100,91,32,56,40,87,37,70,67,7,41,32,26,47,65,18,58,71,65,62,56,67,80,62,59,91,84,62,83,64,72,82,84,63,62,67,78,61,61,50,55,44,71,50,86,70,50,80,81,71,70,54,67,51,71,93,77,51,130

Sequence (104 aa):
RFTCWDQYKNARYSNEGLRIDFILVDGDMFAESVRREDFRLHGGCDEVAPGSEDAALRMATAFGNFQPVPFTGGGMSDPPMRVYDMQFSEPHNGIIYTPPKYSD

Radius of gyration: 15.15 Å; Cα contacts (8 Å, |Δi|>4): 117; chains: 1; bounding box: 35×30×42 Å

Foldseek 3Di:
DADDDDLVVLCLLVPPHHHPDDDDDDPVCCVPPDDPPPQQQAQDDPVRDSPDPNSSSCQSCVNVQFDRDDPVDDDGDDGPVVSQCSQVPDDRGPDGRHRPVPPD

pLDDT: mean 87.21, std 8.42, range [57.84, 97.12]

Mean predicted aligned error: 4.89 Å

Organism: NCBI:txid464258